Protein AF-A0A0R1WEB3-F1 (afdb_monomer)

Solvent-accessible surface area (backbone atoms only — not comparable to full-atom values): 5969 Å² total; per-residue (Å²): 142,88,82,86,78,81,77,77,75,83,78,71,82,69,79,94,64,101,56,76,62,56,53,50,68,59,38,52,56,46,54,52,57,59,53,48,78,80,33,57,68,81,46,73,56,68,46,80,60,74,40,85,40,76,58,91,92,48,74,50,46,22,30,45,33,36,39,27,32,44,54,99,86,41,82,42,43,32,42,35,32,30,32,28,66,67,54,36,74,73,45,77,41,78,57,82,132

Nearest PDB structures (foldseek):
  1mol-assembly2_B  TM=3.712E-01  e=3.410E-01  Dioscoreophyllum cumminsii
  8jz1-assembly1_B  TM=3.520E-01  e=1.297E+00  Dioscoreophyllum cumminsii
  3cfi-assembly2_D  TM=4.308E-01  e=5.215E+00  Vibrio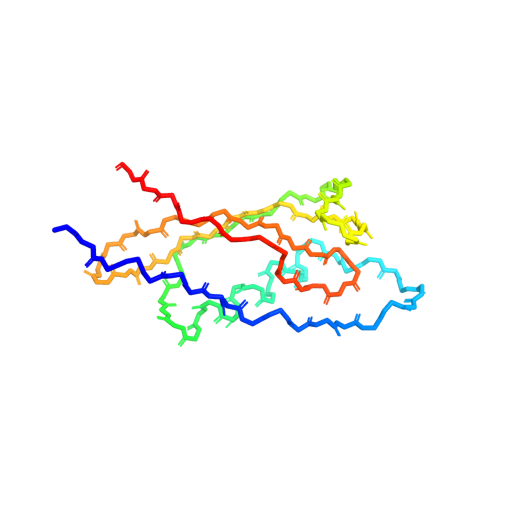 vulnificus
  4zk9-assembly1_A  TM=3.564E-01  e=7.283E+00  Orf virus (strain NZ2)

pLDDT: mean 85.16, std 16.11, range [46.0, 98.06]

Structure (mmCIF, N/CA/C/O backbone):
data_AF-A0A0R1WEB3-F1
#
_entry.id   AF-A0A0R1WEB3-F1
#
loop_
_atom_site.group_PDB
_atom_site.id
_atom_site.type_symbol
_atom_site.label_atom_id
_atom_site.label_alt_id
_atom_site.label_comp_id
_atom_site.label_asym_id
_atom_site.label_entity_id
_atom_site.label_seq_id
_atom_site.pdbx_PDB_ins_code
_atom_site.Cartn_x
_atom_site.Cartn_y
_atom_site.Cartn_z
_atom_site.occupancy
_atom_site.B_iso_or_equiv
_atom_site.auth_seq_id
_atom_site.auth_comp_id
_atom_site.auth_asym_id
_atom_site.auth_atom_id
_atom_site.pdbx_PDB_model_num
ATOM 1 N N . MET A 1 1 ? -8.382 -18.723 24.567 1.00 46.00 1 MET A N 1
ATOM 2 C CA . MET A 1 1 ? -7.431 -18.051 23.659 1.00 46.00 1 MET A CA 1
ATOM 3 C C . MET A 1 1 ? -7.202 -18.950 22.468 1.00 46.00 1 MET A C 1
ATOM 5 O O . MET A 1 1 ? -6.731 -20.057 22.672 1.00 46.00 1 MET A O 1
ATOM 9 N N . THR A 1 2 ? -7.630 -18.509 21.290 1.00 58.31 2 THR A N 1
ATOM 10 C CA . THR A 1 2 ? -7.206 -18.916 19.936 1.00 58.31 2 THR A CA 1
ATOM 11 C C . THR A 1 2 ? -8.356 -18.559 19.011 1.00 58.31 2 THR A C 1
ATOM 13 O O . THR A 1 2 ? -9.452 -19.065 19.186 1.00 58.31 2 THR A O 1
ATOM 16 N N . LEU A 1 3 ? -8.102 -17.651 18.078 1.00 53.38 3 LEU A N 1
ATOM 17 C CA . LEU A 1 3 ? -8.686 -17.619 16.739 1.00 53.38 3 LEU A CA 1
ATOM 18 C C . LEU A 1 3 ? -7.791 -16.658 15.956 1.00 53.38 3 LEU A C 1
ATOM 20 O O . LEU A 1 3 ? -8.049 -15.465 15.830 1.00 53.38 3 LEU A O 1
ATOM 24 N N . GLY A 1 4 ? -6.642 -17.192 15.538 1.00 57.91 4 GLY A N 1
ATOM 25 C CA . GLY A 1 4 ? -5.795 -16.541 14.556 1.00 57.91 4 GLY A CA 1
ATOM 26 C C . GLY A 1 4 ? -6.540 -16.523 13.228 1.00 57.91 4 GLY A C 1
ATOM 27 O O . GLY A 1 4 ? -6.711 -17.562 12.600 1.00 57.91 4 GLY A O 1
ATOM 28 N N . ALA A 1 5 ? -6.985 -15.345 12.809 1.00 50.28 5 ALA A N 1
ATOM 29 C CA . ALA A 1 5 ? -7.420 -15.107 11.445 1.00 50.28 5 ALA A CA 1
ATOM 30 C C . ALA A 1 5 ? -6.206 -14.607 10.652 1.00 50.28 5 ALA A C 1
ATOM 32 O O . ALA A 1 5 ? -5.974 -13.409 10.508 1.00 50.28 5 ALA A O 1
ATOM 33 N N . SER A 1 6 ? -5.386 -15.539 10.161 1.00 54.09 6 SER A N 1
ATOM 34 C CA . SER A 1 6 ? -4.406 -15.237 9.117 1.00 54.09 6 SER A CA 1
ATOM 35 C C . SER A 1 6 ? -5.155 -14.965 7.813 1.00 54.09 6 SER A C 1
ATOM 37 O O . SER A 1 6 ? -5.397 -15.868 7.017 1.00 54.09 6 SER A O 1
ATOM 39 N N . GLY A 1 7 ? -5.549 -13.710 7.603 1.00 52.34 7 GLY A N 1
ATOM 40 C CA . GLY A 1 7 ? -6.046 -13.238 6.319 1.00 52.34 7 GLY A CA 1
ATOM 41 C C . GLY A 1 7 ? -4.900 -13.179 5.315 1.00 52.34 7 GLY A C 1
ATOM 42 O O . GLY A 1 7 ? -4.154 -12.204 5.270 1.00 52.34 7 GLY A O 1
ATOM 43 N N . VAL A 1 8 ? -4.742 -14.222 4.502 1.00 54.03 8 VAL A N 1
ATOM 44 C CA . VAL A 1 8 ? -3.933 -14.143 3.282 1.00 54.03 8 VAL A CA 1
ATOM 45 C C . VAL A 1 8 ? -4.750 -13.348 2.265 1.00 54.03 8 VAL A C 1
ATOM 47 O O . VAL A 1 8 ? -5.536 -13.907 1.505 1.00 54.03 8 VAL A O 1
ATOM 50 N N . ALA A 1 9 ? -4.606 -12.022 2.283 1.00 57.56 9 ALA A N 1
ATOM 51 C CA . ALA A 1 9 ? -5.098 -11.178 1.203 1.00 57.56 9 ALA A CA 1
ATOM 52 C C . ALA A 1 9 ? -4.350 -11.561 -0.088 1.00 57.56 9 ALA A C 1
ATOM 54 O O . ALA A 1 9 ? -3.118 -11.586 -0.125 1.00 57.56 9 ALA A O 1
ATOM 55 N N . GLY A 1 10 ? -5.112 -11.948 -1.113 1.00 50.91 10 GLY A N 1
ATOM 56 C CA . GLY A 1 10 ? -4.627 -12.611 -2.321 1.00 50.91 10 GLY A CA 1
ATOM 57 C C . GLY A 1 10 ? -3.511 -11.858 -3.049 1.00 50.91 10 GLY A C 1
ATOM 58 O O . GLY A 1 10 ? -3.671 -10.716 -3.475 1.00 50.91 10 GLY A O 1
ATOM 59 N N . PHE A 1 11 ? -2.386 -12.544 -3.247 1.00 61.00 11 PHE A N 1
ATOM 60 C CA . PHE A 1 11 ? -1.263 -12.068 -4.046 1.00 61.00 11 PHE A CA 1
ATOM 61 C C . PHE A 1 11 ? -1.559 -12.284 -5.538 1.00 61.00 11 PHE A C 1
ATOM 63 O O . PHE A 1 11 ? -1.391 -13.383 -6.066 1.00 61.00 11 PHE A O 1
ATOM 70 N N . LEU A 1 12 ? -2.006 -11.240 -6.241 1.00 59.22 12 LEU A N 1
ATOM 71 C CA . LEU A 1 12 ? -2.072 -11.257 -7.704 1.00 59.22 12 LEU A CA 1
ATOM 72 C C . LEU A 1 12 ? -0.684 -10.938 -8.287 1.00 59.22 12 LEU A C 1
ATOM 74 O O . LEU A 1 12 ? -0.229 -9.790 -8.297 1.00 59.22 12 LEU A O 1
ATOM 78 N N . ALA A 1 13 ? -0.013 -11.985 -8.775 1.00 56.66 13 ALA A N 1
ATOM 79 C CA . ALA A 1 13 ? 1.275 -11.926 -9.461 1.00 56.66 13 ALA A CA 1
ATOM 80 C C . ALA A 1 13 ? 1.111 -11.464 -10.923 1.00 56.66 13 ALA A C 1
ATOM 82 O O . ALA A 1 13 ? 0.755 -12.237 -11.813 1.00 56.66 13 ALA A O 1
ATOM 83 N N . GLY A 1 14 ? 1.400 -10.190 -11.190 1.00 54.31 14 GLY A N 1
ATOM 84 C CA . GLY A 1 14 ? 1.447 -9.630 -12.540 1.00 54.31 14 GLY A CA 1
ATOM 85 C C . GLY A 1 14 ? 2.821 -9.796 -13.197 1.00 54.31 14 GLY A C 1
ATOM 86 O O . GLY A 1 14 ? 3.667 -8.928 -13.064 1.00 54.31 14 GLY A O 1
ATOM 87 N N . LYS A 1 15 ? 3.026 -10.905 -13.918 1.00 49.41 15 LYS A N 1
ATOM 88 C CA . LYS A 1 15 ? 3.983 -11.133 -15.030 1.00 49.41 15 LYS A CA 1
ATOM 89 C C . LYS A 1 15 ? 5.168 -10.136 -15.168 1.00 49.41 15 LYS A C 1
ATOM 91 O O . LYS A 1 15 ? 5.029 -9.058 -15.749 1.00 49.41 15 L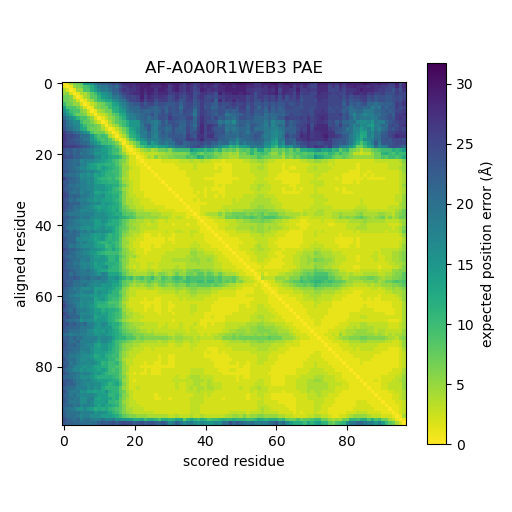YS A O 1
ATOM 96 N N . LEU A 1 16 ? 6.353 -10.577 -14.729 1.00 54.00 16 LEU A N 1
ATOM 97 C CA . LEU A 1 16 ? 7.673 -9.956 -14.930 1.00 54.00 16 LEU A CA 1
ATOM 98 C C . LEU A 1 16 ? 8.048 -9.880 -16.423 1.00 54.00 16 LEU A C 1
ATOM 100 O O . LEU A 1 16 ? 8.458 -10.872 -17.013 1.00 54.00 16 LEU A O 1
ATOM 104 N N . PHE A 1 17 ? 7.947 -8.697 -17.025 1.00 48.56 17 PHE A N 1
ATOM 105 C CA . PHE A 1 17 ? 8.694 -8.306 -18.228 1.00 48.56 17 PHE A CA 1
ATOM 106 C C . PHE A 1 17 ? 9.082 -6.837 -18.074 1.00 48.56 17 PHE A C 1
ATOM 108 O O . PHE A 1 17 ? 8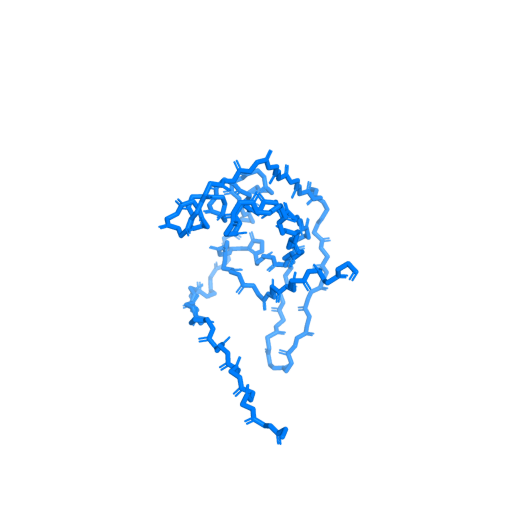.277 -6.066 -17.557 1.00 48.56 17 PHE A O 1
ATOM 115 N N . GLY A 1 18 ? 10.301 -6.477 -18.494 1.00 53.34 18 GLY A N 1
ATOM 116 C CA . GLY A 1 18 ? 10.955 -5.176 -18.293 1.00 53.34 18 GLY A CA 1
ATOM 117 C C . GLY A 1 18 ? 10.086 -3.962 -18.624 1.00 53.34 18 GLY A C 1
ATOM 118 O O . GLY A 1 18 ? 10.1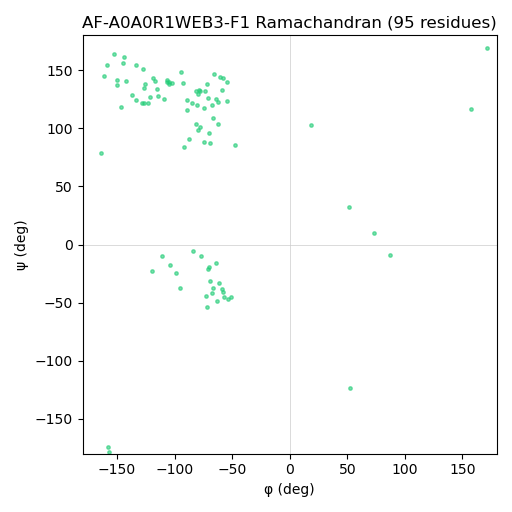33 -3.417 -19.724 1.00 53.34 18 GLY A O 1
ATOM 119 N N . LYS A 1 19 ? 9.293 -3.529 -17.647 1.00 61.66 19 LYS A N 1
ATOM 120 C CA . LYS A 1 19 ? 8.453 -2.337 -17.697 1.00 61.66 19 LYS A CA 1
ATOM 121 C C . LYS A 1 19 ? 9.104 -1.280 -16.825 1.00 61.66 19 LYS A C 1
ATOM 123 O O . LYS A 1 19 ? 9.644 -1.588 -15.768 1.00 61.66 19 LYS A O 1
ATOM 128 N N . ARG A 1 20 ? 9.063 -0.023 -17.270 1.00 77.50 20 ARG A N 1
ATOM 129 C CA . ARG A 1 20 ? 9.443 1.104 -16.411 1.00 77.50 20 ARG A CA 1
ATOM 130 C C . ARG A 1 20 ? 8.617 1.033 -15.120 1.00 77.50 20 ARG A C 1
ATOM 132 O O . ARG A 1 20 ? 7.425 0.724 -15.211 1.00 77.50 20 ARG A O 1
ATOM 139 N N . PRO A 1 21 ? 9.217 1.311 -13.955 1.00 79.88 21 PRO A N 1
ATOM 140 C CA . PRO A 1 21 ? 8.477 1.299 -12.708 1.00 79.88 21 PRO A CA 1
ATOM 141 C C . PRO A 1 21 ? 7.306 2.286 -12.768 1.00 79.88 21 PRO A C 1
ATOM 143 O O . PRO A 1 21 ? 7.386 3.361 -13.371 1.00 79.88 21 PRO A O 1
ATOM 146 N N . TYR A 1 22 ? 6.198 1.899 -12.149 1.00 84.75 22 TYR A N 1
ATOM 147 C CA . TYR A 1 22 ? 5.066 2.762 -11.867 1.00 84.75 22 TYR A CA 1
ATOM 148 C C . TYR A 1 22 ? 5.559 3.901 -10.976 1.00 84.75 22 TYR A C 1
ATOM 150 O O . TYR A 1 22 ? 6.399 3.698 -10.106 1.00 84.75 22 TYR A O 1
ATOM 158 N N . SER A 1 23 ? 5.032 5.110 -11.160 1.00 93.31 23 SER A N 1
ATOM 159 C CA . SER A 1 23 ? 5.329 6.179 -10.208 1.00 93.31 23 SER A CA 1
ATOM 160 C C . SER A 1 23 ? 4.736 5.842 -8.837 1.00 93.31 23 SER A C 1
ATOM 162 O O . SER A 1 23 ? 3.646 5.267 -8.758 1.00 93.31 23 SER A O 1
ATOM 164 N N . ALA A 1 24 ? 5.408 6.266 -7.764 1.00 94.88 24 ALA A N 1
ATOM 165 C CA . ALA A 1 24 ? 4.911 6.114 -6.396 1.00 94.88 24 ALA A CA 1
ATOM 166 C C . ALA A 1 24 ? 3.468 6.645 -6.265 1.00 94.88 24 ALA A C 1
ATOM 168 O O . ALA A 1 24 ? 2.573 5.945 -5.802 1.00 94.88 24 ALA A O 1
ATOM 169 N N . ASN A 1 25 ? 3.184 7.821 -6.834 1.00 96.06 25 ASN A N 1
ATOM 170 C CA . ASN A 1 25 ? 1.833 8.390 -6.858 1.00 96.06 25 ASN A CA 1
ATOM 171 C C . ASN A 1 25 ? 0.796 7.495 -7.553 1.00 96.06 25 ASN A C 1
ATOM 173 O O . ASN A 1 25 ? -0.348 7.410 -7.103 1.00 96.06 25 ASN A O 1
ATOM 177 N N . ARG A 1 26 ? 1.165 6.813 -8.646 1.00 95.38 26 ARG A N 1
ATOM 178 C CA . ARG A 1 26 ? 0.260 5.873 -9.322 1.00 95.38 26 ARG A CA 1
ATOM 179 C C . ARG A 1 26 ? -0.019 4.657 -8.442 1.00 95.38 26 ARG A C 1
ATOM 181 O O . ARG A 1 26 ? -1.177 4.242 -8.374 1.00 95.38 26 ARG A O 1
ATOM 188 N N . ALA A 1 27 ? 1.003 4.130 -7.769 1.00 94.75 27 ALA A N 1
ATOM 189 C CA . ALA A 1 27 ? 0.861 3.021 -6.831 1.00 94.75 27 ALA A CA 1
ATOM 190 C C . ALA A 1 27 ? -0.024 3.415 -5.634 1.00 94.75 27 ALA A C 1
ATOM 192 O O . ALA A 1 27 ? -1.023 2.748 -5.374 1.00 94.75 27 ALA A O 1
ATOM 193 N N . LEU A 1 28 ? 0.233 4.567 -5.002 1.00 96.38 28 LEU A N 1
ATOM 194 C CA . LEU A 1 28 ? -0.590 5.103 -3.911 1.00 96.38 28 LEU A CA 1
ATOM 195 C C . LEU A 1 28 ? -2.051 5.289 -4.332 1.00 96.38 28 LEU A C 1
ATOM 197 O O . LEU A 1 28 ? -2.968 4.883 -3.621 1.00 96.38 28 LEU A O 1
ATOM 201 N N . LYS A 1 29 ? -2.289 5.853 -5.525 1.00 96.06 29 LYS A N 1
ATOM 202 C CA . LYS A 1 29 ? -3.648 6.026 -6.054 1.00 96.06 29 LYS A CA 1
ATOM 203 C C . LYS A 1 29 ? -4.353 4.683 -6.250 1.00 96.06 29 LYS A C 1
ATOM 205 O O . LYS A 1 29 ? -5.576 4.642 -6.157 1.00 96.06 29 LYS A O 1
ATOM 210 N N . GLN A 1 30 ? -3.633 3.616 -6.593 1.00 94.06 30 GLN A N 1
ATOM 211 C CA . GLN A 1 30 ? -4.204 2.275 -6.734 1.00 94.06 30 GLN A CA 1
ATOM 212 C C . GLN A 1 30 ? -4.560 1.678 -5.377 1.00 94.06 30 GLN A C 1
ATOM 214 O O . GLN A 1 30 ? -5.730 1.372 -5.172 1.00 94.06 30 GLN A O 1
ATOM 219 N N . ILE A 1 31 ? -3.610 1.642 -4.442 1.00 94.31 31 ILE A N 1
ATOM 220 C CA . ILE A 1 31 ? -3.840 1.145 -3.081 1.00 94.31 31 ILE A CA 1
ATOM 221 C C . ILE A 1 31 ? -5.025 1.867 -2.430 1.00 94.31 31 ILE A C 1
ATOM 223 O O . ILE A 1 31 ? -5.947 1.224 -1.942 1.00 94.31 31 ILE A O 1
ATOM 227 N N . ARG A 1 32 ? -5.083 3.203 -2.519 1.00 95.31 32 ARG A N 1
ATOM 228 C CA . ARG A 1 32 ? -6.208 3.977 -1.975 1.00 95.31 32 ARG A CA 1
ATOM 229 C C . ARG A 1 32 ? -7.555 3.569 -2.573 1.00 95.31 32 ARG A C 1
ATOM 231 O O . ARG A 1 32 ? -8.535 3.511 -1.845 1.00 95.31 32 ARG A O 1
ATOM 238 N N . ARG A 1 33 ? -7.625 3.309 -3.886 1.00 94.50 33 ARG A N 1
ATOM 239 C CA . ARG A 1 33 ? -8.873 2.861 -4.534 1.00 94.50 33 ARG A CA 1
ATOM 240 C C . ARG A 1 33 ? -9.296 1.480 -4.057 1.00 94.50 33 ARG A C 1
ATOM 242 O O . ARG A 1 33 ? -10.491 1.245 -3.951 1.00 94.50 33 ARG A O 1
ATOM 249 N N . ASP A 1 34 ? -8.346 0.582 -3.825 1.00 91.25 34 ASP A N 1
ATOM 250 C CA . ASP A 1 34 ? -8.656 -0.776 -3.388 1.00 91.25 34 ASP A CA 1
ATOM 251 C C . ASP A 1 34 ? -9.125 -0.791 -1.931 1.00 91.25 34 ASP A C 1
ATOM 253 O O . ASP A 1 34 ? -10.174 -1.357 -1.650 1.00 91.25 34 ASP A O 1
ATOM 257 N N . PHE A 1 35 ? -8.456 -0.055 -1.041 1.00 90.81 35 PHE A N 1
ATOM 258 C CA . PHE A 1 35 ? -8.875 0.061 0.361 1.00 90.81 35 PHE A CA 1
ATOM 259 C C . PHE A 1 35 ? -10.175 0.851 0.541 1.00 90.81 35 PHE A C 1
ATOM 261 O O . PHE A 1 35 ? -10.959 0.537 1.434 1.00 90.81 35 PHE A O 1
ATOM 268 N N . ALA A 1 36 ? -10.442 1.837 -0.324 1.00 91.69 36 ALA A N 1
ATOM 269 C CA . ALA A 1 36 ? -11.691 2.599 -0.297 1.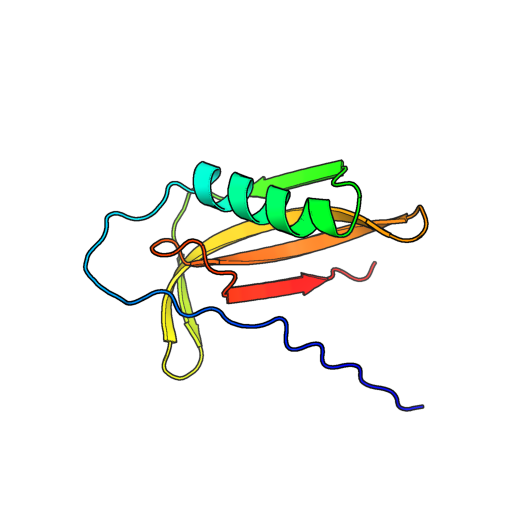00 91.69 36 ALA A CA 1
ATOM 270 C C . ALA A 1 36 ? -12.941 1.746 -0.591 1.00 91.69 36 ALA A C 1
ATOM 272 O O . ALA A 1 36 ? -14.049 2.187 -0.302 1.00 91.69 36 ALA A O 1
ATOM 273 N N . LYS A 1 37 ? -12.787 0.536 -1.154 1.00 90.38 37 LYS A N 1
ATOM 274 C CA . LYS A 1 37 ? -13.898 -0.418 -1.338 1.00 90.38 37 LYS A CA 1
ATOM 275 C C . LYS A 1 37 ? -14.372 -1.029 -0.019 1.00 90.38 37 LYS A C 1
ATOM 277 O O . LYS A 1 37 ? -15.485 -1.533 0.040 1.00 90.38 37 LYS A O 1
ATOM 282 N N . GLU A 1 38 ? -13.528 -0.999 1.007 1.00 85.75 38 GLU A N 1
ATOM 283 C CA . GLU A 1 38 ? -13.771 -1.641 2.300 1.00 85.75 38 GLU A CA 1
ATOM 284 C C . GLU A 1 38 ? -14.007 -0.633 3.436 1.00 85.75 38 GLU A C 1
ATOM 286 O O . GLU A 1 38 ? -14.391 -1.028 4.529 1.00 85.75 38 GLU A O 1
ATOM 291 N N . GLY A 1 39 ? -13.779 0.664 3.209 1.00 87.88 39 GLY A N 1
ATOM 292 C CA . GLY A 1 39 ? -14.021 1.701 4.211 1.00 87.88 39 GLY A CA 1
ATOM 293 C C . GLY A 1 39 ? -13.486 3.070 3.800 1.00 87.88 39 GLY A C 1
ATOM 294 O O . GLY A 1 39 ? -12.740 3.209 2.830 1.00 87.88 39 GLY A O 1
ATOM 295 N N . THR A 1 40 ? -13.858 4.105 4.550 1.00 94.06 40 THR A N 1
ATOM 296 C CA . THR A 1 40 ? -13.434 5.481 4.264 1.00 94.06 40 THR A CA 1
ATOM 297 C C . THR A 1 40 ? -11.952 5.666 4.572 1.00 94.06 40 THR A C 1
ATOM 299 O O . THR A 1 40 ? -11.504 5.411 5.688 1.00 94.06 40 THR A O 1
ATOM 302 N N . ILE A 1 41 ? -11.197 6.161 3.590 1.00 96.00 41 ILE A N 1
ATOM 303 C CA . ILE A 1 41 ? -9.789 6.536 3.761 1.00 96.00 41 ILE A CA 1
ATOM 304 C C . ILE A 1 41 ? -9.709 7.993 4.198 1.00 96.00 41 ILE A C 1
ATOM 306 O O . ILE A 1 41 ? -10.205 8.875 3.498 1.00 96.00 41 ILE A O 1
ATOM 310 N N . THR A 1 42 ? -9.054 8.245 5.326 1.00 95.31 42 THR A N 1
ATOM 311 C CA . THR A 1 42 ? -8.901 9.586 5.913 1.00 95.31 42 THR A CA 1
ATOM 312 C C . THR A 1 42 ? -7.505 10.171 5.705 1.00 95.31 42 THR A C 1
ATOM 314 O O . THR A 1 42 ? -7.337 11.385 5.771 1.00 95.31 42 THR A O 1
ATOM 317 N N . GLY A 1 43 ? -6.510 9.340 5.380 1.00 95.81 43 GLY A N 1
ATOM 318 C CA . GLY A 1 43 ? -5.137 9.776 5.123 1.00 95.81 43 GLY A CA 1
ATOM 319 C C . GLY A 1 43 ? -4.346 8.769 4.293 1.00 95.81 43 GLY A C 1
ATOM 320 O O . GLY A 1 43 ? -4.663 7.581 4.274 1.00 95.81 43 GLY A O 1
ATOM 321 N N . SER A 1 44 ? -3.324 9.239 3.572 1.00 97.31 44 SER A N 1
ATOM 322 C CA . SER A 1 44 ? -2.396 8.370 2.837 1.00 97.31 44 SER A CA 1
ATOM 323 C C . SER A 1 44 ? -1.093 9.084 2.487 1.00 97.31 44 SER A C 1
ATOM 325 O O . SER A 1 44 ? -1.131 10.257 2.119 1.00 97.31 44 SER A O 1
ATOM 327 N N . TRP A 1 45 ? 0.026 8.365 2.499 1.00 98.06 45 TRP A N 1
ATOM 328 C CA . TRP A 1 45 ? 1.341 8.860 2.084 1.00 98.06 45 TRP A CA 1
ATOM 329 C C . TRP A 1 45 ? 2.146 7.763 1.373 1.00 98.06 45 TRP A C 1
ATOM 331 O O . TRP A 1 45 ? 1.835 6.57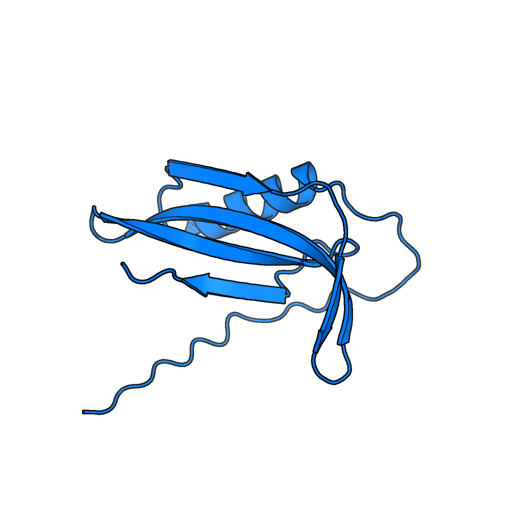5 1.486 1.00 98.06 45 TRP A O 1
ATOM 341 N N . ILE A 1 46 ? 3.175 8.155 0.618 1.00 98.00 46 ILE A N 1
ATOM 342 C CA . ILE A 1 46 ? 4.121 7.226 -0.011 1.00 98.00 46 ILE A CA 1
ATOM 343 C C . ILE A 1 46 ? 5.508 7.870 -0.148 1.00 98.00 46 ILE A C 1
ATOM 345 O O . ILE A 1 46 ? 5.608 9.035 -0.530 1.00 98.00 46 ILE A O 1
ATOM 349 N N . ASP A 1 47 ? 6.576 7.124 0.146 1.00 97.56 47 ASP A N 1
ATOM 350 C CA . ASP A 1 47 ? 7.949 7.522 -0.186 1.00 97.56 47 ASP A CA 1
ATOM 351 C C . ASP A 1 47 ? 8.198 7.258 -1.682 1.00 97.56 47 ASP A C 1
ATOM 353 O O . ASP A 1 47 ? 7.888 6.193 -2.222 1.00 97.56 47 ASP A O 1
ATOM 357 N N . HIS A 1 48 ? 8.760 8.249 -2.372 1.00 95.62 48 HIS A N 1
ATOM 358 C CA . HIS A 1 48 ? 9.104 8.169 -3.790 1.00 95.62 48 HIS A CA 1
ATOM 359 C C . HIS A 1 48 ? 10.385 7.373 -4.066 1.00 95.62 48 HIS A C 1
ATOM 361 O O . HIS A 1 48 ? 10.683 7.084 -5.229 1.00 95.62 48 HIS A O 1
ATOM 367 N N . ARG A 1 49 ? 11.156 7.024 -3.034 1.00 95.88 49 ARG A N 1
ATOM 368 C CA . ARG A 1 49 ? 12.367 6.213 -3.158 1.00 95.88 49 ARG A CA 1
ATOM 369 C C . ARG A 1 49 ? 12.010 4.737 -3.270 1.00 95.88 49 ARG A C 1
ATOM 371 O O . ARG A 1 49 ? 11.275 4.186 -2.456 1.00 95.88 49 ARG A O 1
ATOM 378 N N . GLN A 1 50 ? 12.577 4.088 -4.280 1.00 94.38 50 GLN A N 1
ATOM 379 C CA . GLN A 1 50 ? 12.501 2.639 -4.416 1.00 94.38 50 GLN A CA 1
ATOM 380 C C . GLN A 1 50 ? 13.511 1.984 -3.480 1.00 94.38 50 GLN A C 1
ATOM 382 O O . GLN A 1 50 ? 14.681 2.366 -3.459 1.00 94.38 50 GLN A O 1
ATOM 387 N N . THR A 1 51 ? 13.069 0.969 -2.748 1.00 94.38 51 THR A N 1
ATOM 388 C CA . THR A 1 51 ? 13.927 0.152 -1.887 1.00 94.38 51 THR A CA 1
ATOM 389 C C . THR A 1 51 ? 13.938 -1.293 -2.386 1.00 94.38 51 THR A C 1
ATOM 391 O O . THR A 1 51 ? 12.901 -1.789 -2.839 1.00 94.38 51 THR A O 1
ATOM 394 N N . PRO A 1 52 ? 15.089 -1.990 -2.369 1.00 94.19 52 PRO A N 1
ATOM 395 C CA . PRO A 1 52 ? 15.125 -3.412 -2.680 1.00 94.19 52 PRO A CA 1
ATOM 396 C C . PRO A 1 52 ? 14.226 -4.194 -1.721 1.00 94.19 52 PRO A C 1
ATOM 398 O O . PRO A 1 52 ? 14.298 -4.019 -0.506 1.00 94.19 52 PRO A O 1
ATOM 401 N N . PHE A 1 53 ? 13.401 -5.081 -2.266 1.00 93.62 53 PHE A N 1
ATOM 402 C CA . PHE A 1 53 ? 12.547 -5.974 -1.498 1.00 93.62 53 PHE A CA 1
ATOM 403 C C . PHE A 1 53 ? 12.878 -7.423 -1.841 1.00 93.62 53 PHE A C 1
ATOM 405 O O . PHE A 1 53 ? 12.861 -7.819 -3.010 1.00 93.62 53 PHE A O 1
ATOM 412 N N . GLN A 1 54 ? 13.148 -8.221 -0.808 1.00 91.88 54 GLN A N 1
ATOM 413 C CA . GLN A 1 54 ? 13.381 -9.653 -0.935 1.00 91.88 54 GLN A CA 1
ATOM 414 C C . GLN A 1 54 ? 12.595 -10.418 0.127 1.00 91.88 54 GLN A C 1
ATOM 416 O O . GLN A 1 54 ? 12.765 -10.188 1.323 1.00 91.88 54 GLN A O 1
ATOM 421 N N . ARG A 1 55 ? 11.771 -11.371 -0.316 1.00 87.62 55 ARG A N 1
ATOM 422 C CA . ARG A 1 55 ? 11.070 -12.313 0.562 1.00 87.62 55 ARG A CA 1
ATOM 423 C C . ARG A 1 55 ? 10.934 -13.661 -0.142 1.00 87.62 55 ARG A C 1
ATOM 425 O O . ARG A 1 55 ? 10.306 -13.753 -1.194 1.00 87.62 55 ARG A O 1
ATOM 432 N N . PHE A 1 56 ? 11.528 -14.706 0.435 1.00 88.31 56 PHE A N 1
ATOM 433 C CA . PHE A 1 56 ? 11.650 -16.026 -0.200 1.00 88.31 56 PHE A CA 1
ATOM 434 C C . PHE A 1 56 ? 12.265 -15.921 -1.613 1.00 88.31 56 PHE A C 1
ATOM 436 O O . PHE A 1 56 ? 13.356 -15.372 -1.764 1.00 88.31 56 PHE A O 1
ATOM 443 N N . ALA A 1 57 ? 11.572 -16.422 -2.642 1.00 85.38 57 ALA A N 1
ATOM 444 C CA . ALA A 1 57 ? 11.995 -16.360 -4.041 1.00 85.38 57 ALA A CA 1
ATOM 445 C C . ALA A 1 57 ? 11.640 -15.032 -4.747 1.00 85.38 57 ALA A C 1
ATOM 447 O O . ALA A 1 57 ? 12.035 -14.828 -5.893 1.00 85.38 57 ALA A O 1
ATOM 448 N N . VAL A 1 58 ? 10.908 -14.123 -4.091 1.00 83.12 58 VAL A N 1
ATOM 449 C CA . VAL A 1 58 ? 10.525 -12.828 -4.671 1.00 83.12 58 VAL A CA 1
ATOM 450 C C . VAL A 1 58 ? 11.649 -11.822 -4.447 1.00 83.12 58 VAL A C 1
ATOM 452 O O . VAL A 1 58 ? 12.017 -11.547 -3.304 1.00 83.12 58 VAL A O 1
ATOM 455 N N . LYS A 1 59 ? 12.171 -11.256 -5.540 1.00 91.88 59 LYS A N 1
ATOM 456 C CA . LYS A 1 59 ? 13.135 -10.147 -5.555 1.00 91.88 59 LYS A CA 1
ATOM 457 C C . LYS A 1 59 ? 12.612 -9.051 -6.478 1.00 91.88 59 LYS A C 1
ATOM 459 O O . LYS A 1 59 ? 12.356 -9.317 -7.649 1.00 91.88 59 LYS A O 1
ATOM 464 N N . THR A 1 60 ? 12.437 -7.843 -5.953 1.00 92.94 60 THR A N 1
ATOM 465 C CA . THR A 1 60 ? 11.885 -6.699 -6.695 1.00 92.94 60 THR A CA 1
ATOM 466 C C . THR A 1 60 ? 12.324 -5.373 -6.063 1.00 92.94 60 THR A C 1
ATOM 468 O O . THR A 1 60 ? 13.056 -5.355 -5.072 1.00 92.94 60 THR A O 1
ATOM 471 N N . SER A 1 61 ? 11.872 -4.258 -6.626 1.00 94.38 61 SER A N 1
ATOM 472 C CA . SER A 1 61 ? 11.944 -2.934 -6.009 1.00 94.38 61 SER A CA 1
ATOM 473 C C . SER A 1 61 ? 10.562 -2.544 -5.504 1.00 94.38 61 SER A C 1
ATOM 475 O O . SER A 1 61 ? 9.568 -2.764 -6.193 1.00 94.38 61 SER A O 1
ATOM 477 N N . ALA A 1 62 ? 10.489 -1.953 -4.317 1.00 96.25 62 ALA A N 1
ATOM 478 C CA . ALA A 1 62 ? 9.237 -1.587 -3.676 1.00 96.25 62 ALA A CA 1
ATOM 479 C C . ALA A 1 62 ? 9.222 -0.119 -3.243 1.00 96.25 62 ALA A C 1
ATOM 481 O O . ALA A 1 62 ? 10.257 0.455 -2.897 1.00 96.25 62 ALA A O 1
ATOM 482 N N . TYR A 1 63 ? 8.028 0.462 -3.223 1.00 97.69 63 TYR A N 1
ATOM 483 C CA . TYR A 1 63 ? 7.745 1.692 -2.493 1.00 97.69 63 TYR A CA 1
ATOM 484 C C . TYR A 1 63 ? 7.176 1.360 -1.120 1.00 97.69 63 TYR A C 1
ATOM 486 O O . TYR A 1 63 ? 6.456 0.370 -0.969 1.00 97.69 63 TYR A O 1
ATOM 494 N N . GLN A 1 64 ? 7.463 2.216 -0.145 1.00 97.94 64 GLN A N 1
ATOM 495 C CA . GLN A 1 64 ? 6.859 2.171 1.181 1.00 97.94 64 GLN A CA 1
ATOM 496 C C . GLN A 1 64 ? 5.857 3.312 1.319 1.00 97.94 64 GLN A C 1
ATOM 498 O O . GLN A 1 64 ? 6.106 4.426 0.860 1.00 97.94 64 GLN A O 1
ATOM 503 N N . GLY A 1 65 ? 4.726 3.035 1.949 1.00 97.69 65 GLY A N 1
ATOM 504 C CA . GLY A 1 65 ? 3.724 4.043 2.240 1.00 97.69 65 GLY A CA 1
ATOM 505 C C . GLY A 1 65 ? 2.823 3.622 3.382 1.00 97.69 65 GLY A C 1
ATOM 506 O O . GLY A 1 65 ? 3.018 2.578 4.006 1.00 97.69 65 GLY A O 1
ATOM 507 N N . GLY A 1 66 ? 1.806 4.434 3.620 1.00 97.88 66 GLY A N 1
ATOM 508 C CA . GLY A 1 66 ? 0.785 4.135 4.604 1.00 97.88 66 GLY A CA 1
ATOM 509 C C . GLY A 1 66 ? -0.544 4.786 4.267 1.00 97.88 66 GLY A C 1
ATOM 510 O O . GLY A 1 66 ? -0.630 5.681 3.421 1.00 97.88 66 GLY A O 1
ATOM 511 N N . LEU A 1 67 ? -1.595 4.302 4.914 1.00 97.00 67 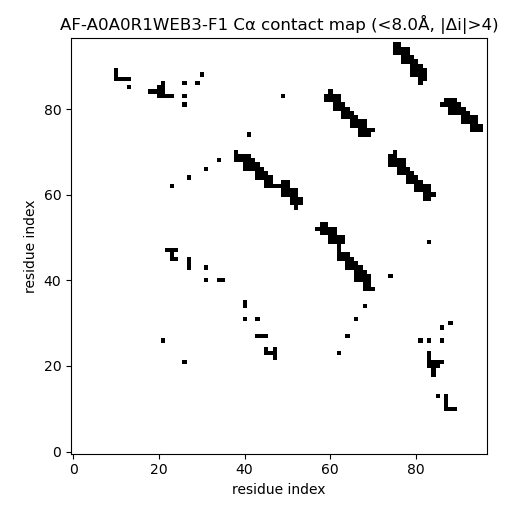LEU A N 1
ATOM 512 C CA . LEU A 1 67 ? -2.937 4.864 4.836 1.00 97.00 67 LEU A CA 1
ATOM 513 C C . LEU A 1 67 ? -3.651 4.750 6.176 1.00 97.00 67 LEU A C 1
ATOM 515 O O . LEU A 1 67 ? -3.346 3.870 6.976 1.00 97.00 67 LEU A O 1
ATOM 519 N N . THR A 1 68 ? -4.625 5.624 6.384 1.00 96.31 68 THR A N 1
ATOM 520 C CA . THR A 1 68 ? -5.526 5.585 7.534 1.00 96.31 68 THR A CA 1
ATOM 521 C C . THR A 1 68 ? -6.928 5.293 7.029 1.00 96.31 68 THR A C 1
ATOM 523 O O . THR A 1 68 ? -7.412 5.967 6.113 1.00 96.31 68 THR A O 1
ATOM 526 N N . ARG A 1 69 ? -7.571 4.281 7.608 1.00 94.12 69 ARG A N 1
ATOM 527 C CA . ARG A 1 69 ? -8.943 3.870 7.295 1.00 94.12 69 ARG A CA 1
ATOM 528 C C . ARG A 1 69 ? -9.809 3.999 8.542 1.00 94.12 69 ARG A C 1
ATOM 530 O O . ARG A 1 69 ? -9.333 3.709 9.631 1.00 94.12 69 ARG A O 1
ATOM 537 N N . LEU A 1 70 ? -11.062 4.412 8.385 1.00 93.00 70 LEU A N 1
ATOM 538 C CA . LEU A 1 70 ? -12.049 4.316 9.459 1.00 93.00 70 LEU A CA 1
ATOM 539 C C . LEU A 1 70 ? -12.611 2.895 9.520 1.00 93.00 70 LEU A C 1
ATOM 541 O O . LEU A 1 70 ? -13.202 2.426 8.547 1.00 93.00 70 LEU A O 1
ATOM 545 N N . GLU A 1 71 ? -12.432 2.242 10.662 1.00 90.38 71 GLU A N 1
ATOM 546 C CA . GLU A 1 71 ? -12.986 0.928 10.994 1.00 90.38 71 GLU A CA 1
ATOM 547 C C . GLU A 1 71 ? -13.801 1.079 12.273 1.00 90.38 71 GLU A C 1
ATOM 549 O O . GLU A 1 71 ? -13.279 1.557 13.274 1.00 90.38 71 GLU A O 1
ATOM 554 N N . ASP A 1 72 ? -15.093 0.748 12.225 1.00 89.38 72 ASP A N 1
ATOM 555 C CA . ASP A 1 72 ? -16.017 0.892 13.362 1.00 89.38 72 ASP A CA 1
ATOM 556 C C . ASP A 1 72 ? -16.018 2.296 14.006 1.00 89.38 72 ASP A C 1
ATOM 558 O O . ASP A 1 72 ? -16.245 2.459 15.200 1.00 89.38 72 ASP A O 1
ATOM 562 N N . GLY A 1 73 ? -15.779 3.330 13.190 1.00 89.31 73 GLY A N 1
ATOM 563 C CA . GLY A 1 73 ? -15.708 4.730 13.626 1.00 89.31 73 GLY A CA 1
ATOM 564 C C . GLY A 1 73 ? -14.324 5.183 14.098 1.00 89.31 73 GLY A C 1
ATOM 565 O O . GLY A 1 73 ? -14.108 6.385 14.233 1.00 89.31 73 GLY A O 1
ATOM 566 N N . GLU A 1 74 ? -13.373 4.263 14.251 1.00 92.19 74 GLU A N 1
ATOM 567 C CA . GLU A 1 74 ? -12.030 4.546 14.752 1.00 92.19 74 GLU A CA 1
ATOM 568 C C . GLU A 1 74 ? -10.990 4.593 13.617 1.00 92.19 74 GLU A C 1
ATOM 570 O O . GLU A 1 74 ? -11.026 3.775 12.689 1.00 92.19 74 GLU A O 1
ATOM 575 N N . PRO A 1 75 ? -10.041 5.548 13.642 1.00 93.06 75 PRO A N 1
ATOM 576 C CA . PRO A 1 75 ? -8.972 5.619 12.655 1.00 93.06 75 PRO A CA 1
ATOM 577 C C . PRO A 1 75 ? -7.924 4.526 12.899 1.00 93.06 75 PRO A C 1
ATOM 579 O O . PRO A 1 75 ? -7.209 4.525 13.899 1.00 93.06 75 PRO A O 1
ATOM 582 N N . VAL A 1 76 ? -7.771 3.634 11.926 1.00 94.12 76 VAL A N 1
ATOM 583 C CA . VAL A 1 76 ? -6.787 2.552 11.925 1.00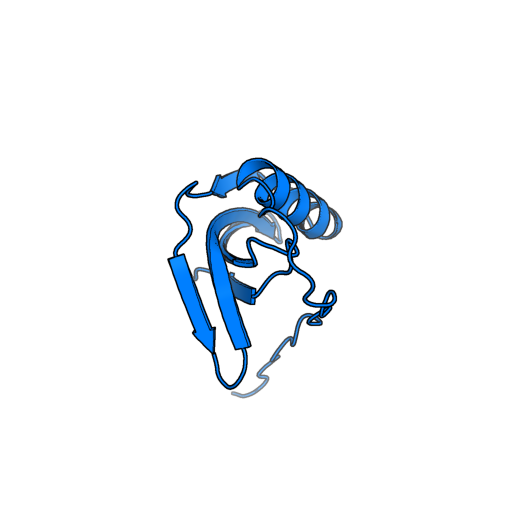 94.12 76 VAL A CA 1
ATOM 584 C C . VAL A 1 76 ? -5.704 2.841 10.893 1.00 94.12 76 VAL A C 1
ATOM 586 O O . VAL A 1 76 ? -5.986 3.056 9.710 1.00 94.12 76 VAL A O 1
ATOM 589 N N . ASN A 1 77 ? -4.448 2.829 11.339 1.00 95.88 77 ASN A N 1
ATOM 590 C CA . ASN A 1 77 ? -3.293 3.087 10.489 1.00 95.88 77 ASN A CA 1
ATOM 591 C C . ASN A 1 77 ? -2.722 1.792 9.913 1.00 95.88 77 ASN A C 1
ATOM 593 O O . ASN A 1 77 ? -2.569 0.787 10.604 1.00 95.88 77 ASN A O 1
ATOM 597 N N . TYR A 1 78 ? -2.350 1.850 8.643 1.00 96.56 78 TYR A N 1
ATOM 598 C CA . TYR A 1 78 ? -1.714 0.768 7.915 1.00 96.56 78 TYR A CA 1
ATOM 599 C C . TYR A 1 78 ? -0.410 1.255 7.300 1.00 96.56 78 TYR A C 1
ATOM 601 O O . TYR A 1 78 ? -0.369 2.324 6.692 1.00 96.56 78 TYR A O 1
ATOM 609 N N . GLU A 1 79 ? 0.626 0.430 7.380 1.00 97.31 79 GLU A N 1
ATOM 610 C CA . GLU A 1 79 ? 1.825 0.552 6.557 1.00 97.31 79 GLU A CA 1
ATOM 611 C C . GLU A 1 79 ? 1.810 -0.517 5.475 1.00 97.31 79 GLU A C 1
ATOM 613 O O . GLU A 1 79 ? 1.445 -1.669 5.718 1.00 97.31 79 GLU A O 1
ATOM 618 N N . PHE A 1 80 ? 2.232 -0.151 4.271 1.00 96.44 80 PHE A N 1
ATOM 619 C CA . PHE A 1 80 ? 2.324 -1.084 3.164 1.00 96.44 80 PHE A CA 1
ATOM 620 C C . PHE A 1 80 ? 3.646 -0.966 2.413 1.00 96.44 80 PHE A C 1
ATOM 622 O O . PHE A 1 80 ? 4.274 0.094 2.344 1.00 96.44 80 PHE A O 1
ATOM 629 N N . LYS A 1 81 ? 4.024 -2.074 1.774 1.00 96.62 81 LYS A N 1
ATOM 630 C CA . LYS A 1 81 ? 5.017 -2.101 0.699 1.00 96.62 81 LYS A CA 1
ATOM 631 C C . LYS A 1 81 ? 4.339 -2.527 -0.588 1.00 96.62 81 LYS A C 1
ATOM 633 O O . LYS A 1 81 ? 3.585 -3.499 -0.604 1.00 96.62 81 LYS A O 1
ATOM 638 N N . VAL A 1 82 ? 4.618 -1.814 -1.670 1.00 95.38 82 VAL A N 1
ATOM 639 C CA . VAL A 1 82 ? 4.019 -2.056 -2.985 1.00 95.38 82 VAL A CA 1
ATOM 640 C C . VAL A 1 82 ? 5.110 -2.225 -4.031 1.00 95.38 82 VAL A C 1
ATOM 642 O O . VAL A 1 82 ? 6.077 -1.467 -4.058 1.00 95.38 82 VAL A O 1
ATOM 645 N N . ASP A 1 83 ? 4.963 -3.231 -4.883 1.00 94.31 83 ASP A N 1
ATOM 646 C CA . ASP A 1 83 ? 5.893 -3.530 -5.963 1.00 94.31 83 ASP A CA 1
ATOM 647 C C . ASP A 1 83 ? 5.925 -2.378 -6.976 1.00 94.31 83 ASP A C 1
ATOM 649 O O . ASP A 1 83 ? 4.895 -1.965 -7.517 1.00 94.31 83 ASP A O 1
ATOM 653 N N . ALA A 1 84 ? 7.119 -1.851 -7.244 1.00 94.38 84 ALA A N 1
ATOM 654 C CA . ALA A 1 84 ? 7.306 -0.683 -8.093 1.00 94.38 84 ALA A CA 1
ATOM 655 C C . ALA A 1 84 ? 7.026 -0.972 -9.575 1.00 94.38 84 ALA A C 1
ATOM 657 O O . ALA A 1 84 ? 6.788 -0.039 -10.332 1.00 94.38 84 ALA A O 1
ATOM 658 N N . PHE A 1 85 ? 7.037 -2.228 -10.018 1.00 91.75 85 PHE A N 1
ATOM 659 C CA . PHE A 1 85 ? 6.885 -2.600 -11.428 1.00 91.75 85 PHE A CA 1
ATOM 660 C C . PHE A 1 85 ? 5.470 -3.041 -11.794 1.00 91.75 85 PHE A C 1
ATOM 662 O O . PHE A 1 85 ? 5.079 -2.942 -12.956 1.00 91.75 85 PHE A O 1
ATOM 669 N N . THR A 1 86 ? 4.706 -3.518 -10.819 1.00 90.94 86 THR A N 1
ATOM 670 C CA . THR A 1 86 ? 3.368 -4.091 -11.012 1.00 90.94 86 THR A CA 1
ATOM 671 C C . THR A 1 86 ? 2.289 -3.321 -10.258 1.00 90.94 86 THR A C 1
ATOM 673 O O . THR A 1 86 ? 1.122 -3.368 -10.646 1.00 90.94 86 THR A O 1
ATOM 676 N N . GLY A 1 87 ? 2.662 -2.587 -9.205 1.00 90.62 87 GLY A N 1
ATOM 677 C CA . GLY A 1 87 ? 1.718 -1.977 -8.273 1.00 90.62 87 GLY A CA 1
ATOM 678 C C . GLY A 1 87 ? 1.054 -2.987 -7.332 1.00 90.62 87 GLY A C 1
ATOM 679 O O . GLY A 1 87 ? 0.093 -2.623 -6.656 1.00 90.62 87 GLY A O 1
ATOM 680 N N . SER A 1 88 ? 1.521 -4.241 -7.298 1.00 91.75 88 SER A N 1
ATOM 681 C CA . SER A 1 88 ? 0.988 -5.277 -6.411 1.00 91.75 88 SER A CA 1
ATOM 682 C C . SER A 1 88 ? 1.390 -5.023 -4.958 1.00 91.75 88 SER A C 1
ATOM 684 O O . SER A 1 88 ? 2.535 -4.675 -4.666 1.00 91.75 88 SER A O 1
ATOM 686 N N . LEU A 1 89 ? 0.451 -5.223 -4.034 1.00 93.44 89 LEU A N 1
ATOM 687 C CA . LEU A 1 89 ? 0.705 -5.154 -2.597 1.00 93.44 89 LEU A CA 1
ATOM 688 C C . LEU A 1 89 ? 1.616 -6.321 -2.181 1.00 93.44 89 LEU A C 1
ATOM 690 O O . LEU A 1 89 ? 1.270 -7.484 -2.379 1.00 93.44 89 LEU A O 1
ATOM 694 N N . LEU A 1 90 ? 2.791 -6.006 -1.636 1.00 93.38 90 LEU A N 1
ATOM 695 C CA . LEU A 1 90 ? 3.790 -6.988 -1.194 1.00 93.38 90 LEU A CA 1
ATOM 696 C C . LEU A 1 90 ? 3.662 -7.294 0.297 1.00 93.38 90 LEU A C 1
ATOM 698 O O . LEU A 1 90 ? 3.880 -8.423 0.736 1.00 93.38 90 LEU A O 1
ATOM 702 N N . GLU A 1 91 ? 3.353 -6.265 1.078 1.00 93.44 91 GLU A N 1
ATOM 703 C CA . GLU A 1 91 ? 3.234 -6.340 2.525 1.00 93.44 91 GLU A CA 1
ATOM 704 C C . GLU A 1 91 ? 2.208 -5.314 2.990 1.00 93.44 91 GLU A C 1
ATOM 706 O O . GLU A 1 91 ? 2.158 -4.202 2.463 1.00 93.44 91 GLU A O 1
ATOM 711 N N . LEU A 1 92 ? 1.415 -5.697 3.984 1.00 94.81 92 LEU A N 1
ATOM 712 C CA . LEU A 1 92 ? 0.487 -4.828 4.681 1.00 94.81 92 LEU A CA 1
ATOM 713 C C . LEU A 1 92 ? 0.589 -5.131 6.168 1.00 94.81 92 LEU A C 1
ATOM 715 O O . LEU A 1 92 ? 0.486 -6.288 6.576 1.00 94.81 92 LEU A O 1
ATOM 719 N N . LYS A 1 93 ? 0.770 -4.087 6.963 1.00 95.44 93 LYS A N 1
ATOM 720 C CA . LYS A 1 93 ? 0.829 -4.160 8.413 1.00 95.44 93 LYS A CA 1
ATOM 721 C C . LYS A 1 93 ? -0.179 -3.177 8.987 1.00 95.44 93 LYS A C 1
ATOM 723 O O . LYS A 1 93 ? -0.090 -1.982 8.723 1.00 95.44 93 LYS A O 1
ATOM 728 N N . ARG A 1 94 ? -1.120 -3.683 9.780 1.00 94.31 94 ARG A N 1
ATOM 729 C CA . ARG A 1 94 ? -1.960 -2.856 10.652 1.00 94.31 94 ARG A CA 1
ATOM 730 C C . ARG A 1 94 ? -1.102 -2.385 11.825 1.00 94.31 94 ARG A C 1
ATOM 732 O O . ARG A 1 94 ? -0.377 -3.193 12.405 1.00 94.31 94 ARG A O 1
ATOM 739 N N . LEU A 1 95 ? -1.143 -1.099 12.140 1.00 92.00 95 LEU A N 1
ATOM 740 C CA . LEU A 1 95 ? -0.500 -0.552 13.327 1.00 92.00 95 LEU A CA 1
ATOM 741 C C . LEU A 1 95 ? -1.502 -0.625 14.480 1.00 92.00 95 LEU A C 1
ATOM 743 O O . LEU A 1 95 ? -2.569 -0.017 14.415 1.00 92.00 95 LEU A O 1
ATOM 747 N N . GLU A 1 96 ? -1.171 -1.417 15.495 1.00 81.88 96 GLU A N 1
ATOM 748 C CA . GLU A 1 96 ? -1.872 -1.410 16.778 1.00 81.88 96 GLU A CA 1
ATOM 749 C C . GLU A 1 96 ? -1.323 -0.239 17.600 1.00 81.88 96 GLU A C 1
ATOM 751 O O . GLU A 1 96 ? -0.104 -0.041 17.643 1.00 81.88 96 GLU A O 1
ATOM 756 N N . ASN A 1 97 ? -2.223 0.562 18.175 1.00 59.75 97 ASN A N 1
ATOM 757 C CA . ASN A 1 97 ? -1.868 1.614 19.129 1.00 59.75 97 ASN A 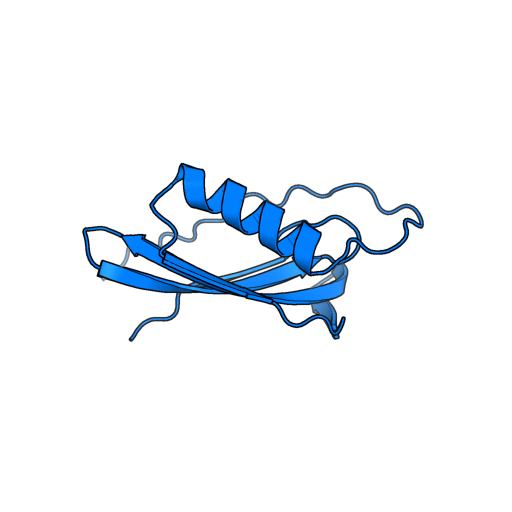CA 1
ATOM 758 C C . ASN A 1 97 ? -1.583 1.018 20.509 1.00 59.75 97 ASN A C 1
ATOM 760 O O . ASN A 1 97 ? -2.276 0.040 20.872 1.00 59.75 97 ASN A O 1
#

Secondary structure (DSSP, 8-state):
-------------------PPPPHHHHHHHHHHHHTTTS-EEEEEE-SS-EEEEETTEEEEEEEEEEEEEETTEEEEEEEEEETTT--EEEEEEE--

Radius of gyration: 14.18 Å; Cα contacts (8 Å, |Δi|>4): 163; chains: 1; bounding box: 31×29×42 Å

Mean predicted aligned error: 8.46 Å

Organism: NCBI:txid1423779

Sequence (97 aa):
MTLGASGVAGFLAGKLFGKRPYSANRALKQIRRDFAKEGTITGSWIDHRQTPFQRFAVKTSAYQGGLTRLEDGEPVNYEFKVDAFTGSLLELKRLEN

Foldseek 3Di:
DDDDPPPPPDFDDDDDDDDDFDFQVVLQVVVQVVVVVVFDWPDKDKDRDWDWDDDDPDTATWIKMKTWGQDPNDTKIKIWIAGRHPSTTPDIDIDDD